Protein AF-A0A524IHG3-F1 (afdb_monomer_lite)

Secondary structure (DSSP, 8-state):
-PPPHHHHHHHHHHHHHH-GGGGGTTTTS-TTTTTS--HHHHHHHHHHHHHHH-----TTSHHHHHHHTSHHHHHHHH--

Sequence (80 aa):
MDFSQDELKMVRFFVEREGDGILASIREIDFITEGIIDSLDMISLAVFIEKNFGKKLDLTDKNILKAVSRFDSLMSLIGQ

pLDDT: mean 91.62, std 6.56, range [51.84, 95.81]

Radius of gyration: 11.55 Å; chains: 1; bounding box: 26×26×25 Å

Foldseek 3Di:
DDADPVLVLLVVLQCVQPNPVCVVCQQPFFCVVVVSDDPVNVVVSQVSLCVPQVAHQDCVDPQSVRLVRGSVSPDVRSPD

Structure (mmCIF, N/CA/C/O backbone):
data_AF-A0A524IHG3-F1
#
_entry.id   AF-A0A524IHG3-F1
#
loop_
_atom_site.group_PDB
_atom_site.id
_atom_site.type_symbol
_atom_site.label_atom_id
_atom_site.label_alt_id
_atom_site.label_comp_id
_atom_site.label_asym_id
_atom_site.label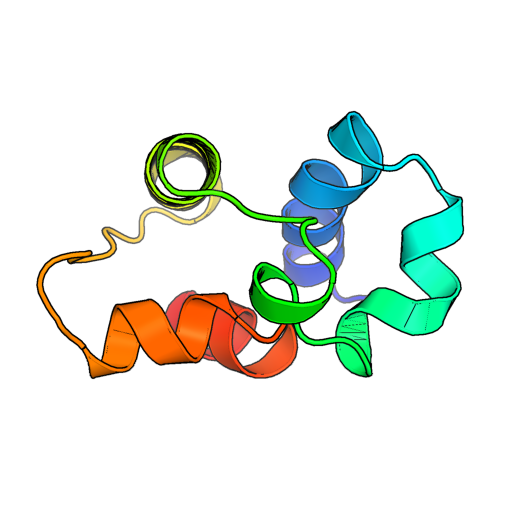_entity_id
_atom_site.label_seq_id
_atom_site.pdbx_PDB_ins_code
_atom_site.Cartn_x
_atom_site.Cartn_y
_atom_site.Cartn_z
_atom_site.occupancy
_atom_site.B_iso_or_equiv
_atom_site.auth_seq_id
_atom_site.auth_comp_id
_atom_site.auth_asym_id
_atom_site.auth_atom_id
_atom_site.pdbx_PDB_model_num
ATOM 1 N N . MET A 1 1 ? -4.670 10.306 -14.908 1.00 60.72 1 MET A N 1
ATOM 2 C CA . MET A 1 1 ? -5.459 9.417 -14.032 1.00 60.72 1 MET A CA 1
ATOM 3 C C . MET A 1 1 ? -6.234 10.298 -13.085 1.00 60.72 1 MET A C 1
ATOM 5 O O . MET A 1 1 ? -5.632 11.217 -12.546 1.00 60.72 1 MET A O 1
ATOM 9 N N . ASP A 1 2 ? -7.528 10.049 -12.923 1.00 80.44 2 ASP A N 1
ATOM 10 C CA . ASP A 1 2 ? -8.282 10.648 -11.823 1.00 80.44 2 ASP A CA 1
ATOM 11 C C . ASP A 1 2 ? -8.157 9.707 -10.625 1.00 80.44 2 ASP A C 1
ATOM 13 O O . ASP A 1 2 ? -8.443 8.515 -10.747 1.00 80.44 2 ASP A O 1
ATOM 17 N N . PHE A 1 3 ? -7.650 10.222 -9.510 1.00 85.31 3 PHE A N 1
ATOM 18 C CA . PHE A 1 3 ? -7.576 9.499 -8.245 1.00 85.31 3 PHE A CA 1
ATOM 19 C C . PHE A 1 3 ? -8.695 9.998 -7.331 1.00 85.31 3 PHE A C 1
ATOM 21 O O . PHE A 1 3 ? -8.940 11.204 -7.242 1.00 85.31 3 PHE A O 1
ATOM 28 N N . SER A 1 4 ? -9.355 9.086 -6.617 1.00 90.38 4 SER A N 1
ATOM 29 C CA . SER A 1 4 ? -10.265 9.457 -5.530 1.00 90.38 4 SER A CA 1
ATOM 30 C C . SER A 1 4 ? -9.508 10.170 -4.398 1.00 90.38 4 SER A C 1
ATOM 32 O O . SER A 1 4 ? -8.279 10.154 -4.336 1.00 90.38 4 SER A O 1
ATOM 34 N N . GLN A 1 5 ? -10.226 10.789 -3.456 1.00 90.12 5 GLN A N 1
ATOM 35 C CA . GLN A 1 5 ? -9.582 11.434 -2.301 1.00 90.12 5 GLN A CA 1
ATOM 36 C C . GLN A 1 5 ? -8.747 10.453 -1.467 1.00 90.12 5 GLN A C 1
ATOM 38 O O . GLN A 1 5 ? -7.675 10.814 -0.982 1.00 90.12 5 GLN A O 1
ATOM 43 N N . ASP A 1 6 ? -9.210 9.215 -1.322 1.00 92.19 6 ASP A N 1
ATOM 44 C CA . ASP A 1 6 ? -8.497 8.194 -0.560 1.00 92.19 6 ASP A CA 1
ATOM 45 C C . ASP A 1 6 ? -7.347 7.585 -1.360 1.00 92.19 6 ASP A C 1
ATOM 47 O O . ASP A 1 6 ? -6.277 7.339 -0.802 1.00 92.19 6 ASP A O 1
ATOM 51 N N . GLU A 1 7 ? -7.501 7.465 -2.679 1.00 93.50 7 GLU A N 1
ATOM 52 C CA . GLU A 1 7 ? -6.388 7.104 -3.552 1.00 93.50 7 GLU A CA 1
ATOM 53 C C . GLU A 1 7 ? -5.294 8.174 -3.530 1.00 93.50 7 GLU A C 1
ATOM 55 O O . GLU A 1 7 ? -4.127 7.829 -3.399 1.00 93.50 7 GLU A O 1
ATOM 60 N N . LEU A 1 8 ? -5.638 9.467 -3.560 1.00 93.06 8 LEU A N 1
ATOM 61 C CA . LEU A 1 8 ? -4.665 10.558 -3.437 1.00 93.06 8 LEU A CA 1
ATOM 62 C C . LEU A 1 8 ? -3.907 10.507 -2.106 1.00 93.06 8 LEU A C 1
ATOM 64 O O . LEU A 1 8 ? -2.702 10.755 -2.077 1.00 93.06 8 LEU A O 1
ATOM 68 N N . LYS A 1 9 ? -4.584 10.176 -1.000 1.00 94.00 9 LYS A N 1
ATOM 69 C CA . LYS A 1 9 ? -3.915 9.976 0.295 1.00 94.00 9 LYS A CA 1
ATOM 70 C C . LYS A 1 9 ? -2.969 8.782 0.254 1.00 94.00 9 LYS A C 1
ATOM 72 O O . LYS A 1 9 ? -1.849 8.904 0.733 1.00 94.00 9 LYS A O 1
ATOM 77 N N . MET A 1 10 ? -3.397 7.653 -0.311 1.00 94.81 10 MET A N 1
ATOM 78 C CA . MET A 1 10 ? -2.555 6.461 -0.428 1.00 94.81 10 MET A CA 1
ATOM 79 C C . MET A 1 10 ? -1.330 6.733 -1.304 1.00 94.81 10 MET A C 1
ATOM 81 O O . MET A 1 10 ? -0.205 6.444 -0.916 1.00 94.81 10 MET A O 1
ATOM 85 N N . VAL A 1 11 ? -1.542 7.358 -2.458 1.00 94.50 11 VAL A N 1
ATOM 86 C CA . VAL A 1 11 ? -0.506 7.745 -3.417 1.00 94.50 11 VAL A CA 1
ATOM 87 C C . VAL A 1 11 ? 0.589 8.595 -2.768 1.00 94.50 11 VAL A C 1
ATOM 89 O O . VAL A 1 11 ? 1.757 8.412 -3.101 1.00 94.50 11 VAL A O 1
ATOM 92 N N . ARG A 1 12 ? 0.257 9.477 -1.811 1.00 94.50 12 ARG A N 1
ATOM 93 C CA . ARG A 1 12 ? 1.267 10.283 -1.099 1.00 94.50 12 ARG A CA 1
ATOM 94 C C . ARG A 1 12 ? 2.340 9.433 -0.426 1.00 94.50 12 ARG A C 1
ATOM 96 O O . ARG A 1 12 ? 3.500 9.813 -0.496 1.00 94.50 12 ARG A O 1
ATOM 103 N N . PHE A 1 13 ? 1.981 8.281 0.146 1.00 94.50 13 PHE A N 1
ATOM 104 C CA . PHE A 1 13 ? 2.962 7.369 0.744 1.00 94.50 13 PHE A CA 1
ATOM 105 C C . PHE A 1 13 ? 4.029 6.937 -0.271 1.00 94.50 13 PHE A C 1
ATOM 107 O O . PHE A 1 13 ? 5.208 6.864 0.054 1.00 94.50 13 PHE A O 1
ATOM 114 N N . PHE A 1 14 ? 3.615 6.672 -1.509 1.00 94.62 14 PHE A N 1
ATOM 115 C CA . PHE A 1 14 ? 4.503 6.234 -2.583 1.00 94.62 14 PHE A CA 1
ATOM 116 C C . PHE A 1 14 ? 5.290 7.400 -3.191 1.00 94.62 14 PHE A C 1
ATOM 118 O O . PHE A 1 14 ? 6.486 7.275 -3.433 1.00 94.62 14 PHE A O 1
ATOM 125 N N . VAL A 1 15 ? 4.648 8.555 -3.385 1.00 94.38 15 VAL A N 1
ATOM 126 C CA . VAL A 1 15 ? 5.288 9.764 -3.932 1.00 94.38 15 VAL A CA 1
ATOM 127 C C . VAL A 1 15 ? 6.363 10.314 -2.998 1.00 94.38 15 VAL A C 1
ATOM 129 O O . VAL A 1 15 ? 7.411 10.741 -3.469 1.00 94.38 15 VAL A O 1
ATOM 132 N N . GLU A 1 16 ? 6.156 10.275 -1.680 1.00 92.75 16 GLU A N 1
ATOM 133 C CA . GLU A 1 16 ? 7.170 10.715 -0.709 1.00 92.75 16 GLU A CA 1
ATOM 134 C C . GLU A 1 16 ? 8.466 9.890 -0.777 1.00 92.75 16 GLU A C 1
ATOM 136 O O . GLU A 1 16 ? 9.507 10.346 -0.305 1.00 92.75 16 GLU A O 1
ATOM 141 N N . ARG A 1 17 ? 8.414 8.696 -1.376 1.00 89.94 17 ARG A N 1
ATOM 142 C CA . ARG A 1 17 ? 9.525 7.742 -1.439 1.00 89.94 17 ARG A CA 1
ATOM 143 C C . ARG A 1 17 ? 10.166 7.676 -2.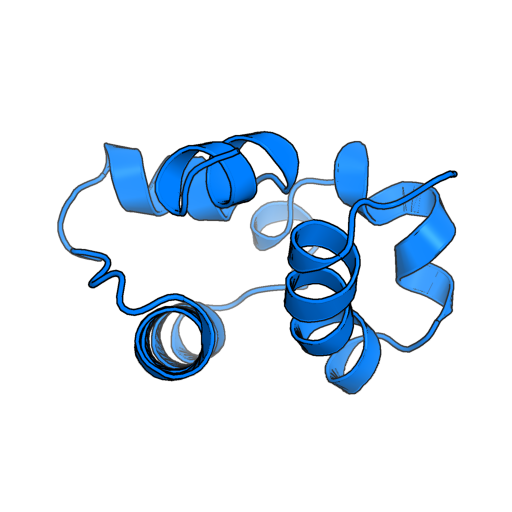821 1.00 89.94 17 ARG A C 1
ATOM 145 O O . ARG A 1 17 ? 11.378 7.804 -2.937 1.00 89.94 17 ARG A O 1
ATOM 152 N N . GLU A 1 18 ? 9.340 7.539 -3.854 1.00 92.06 18 GLU A N 1
ATOM 153 C CA . GLU A 1 18 ? 9.772 7.334 -5.243 1.00 92.06 18 GLU A CA 1
ATOM 154 C C . GLU A 1 18 ? 9.683 8.614 -6.096 1.00 92.06 18 GLU A C 1
ATOM 156 O O . GLU A 1 18 ? 10.160 8.660 -7.231 1.00 92.06 18 GLU A O 1
ATOM 161 N N . GLY A 1 19 ? 9.068 9.676 -5.565 1.00 92.75 19 GLY A N 1
ATOM 162 C CA . GLY A 1 19 ? 8.764 10.908 -6.292 1.00 92.75 19 GLY A CA 1
ATOM 163 C C . GLY A 1 19 ? 7.525 10.802 -7.186 1.00 92.75 19 GLY A C 1
ATOM 164 O O . GLY A 1 19 ? 6.870 9.766 -7.281 1.00 92.75 19 GLY A O 1
ATOM 165 N N . ASP A 1 20 ? 7.200 11.889 -7.888 1.00 92.38 20 ASP A N 1
ATOM 166 C CA . ASP A 1 20 ? 5.984 11.983 -8.715 1.00 92.38 20 ASP A CA 1
ATOM 167 C C . ASP A 1 20 ? 5.976 11.036 -9.930 1.00 92.38 20 ASP A C 1
ATOM 169 O O . ASP A 1 20 ? 4.924 10.784 -10.520 1.00 92.38 20 ASP A O 1
ATOM 173 N N . GLY A 1 21 ? 7.132 10.480 -10.311 1.00 90.56 21 GLY A N 1
ATOM 174 C CA . GLY A 1 21 ? 7.250 9.555 -11.443 1.00 90.56 21 GLY A CA 1
ATOM 175 C C . GLY A 1 21 ? 6.408 8.286 -11.280 1.00 90.56 21 GLY A C 1
ATOM 176 O O . GLY A 1 21 ? 5.896 7.763 -12.270 1.00 90.56 21 GLY A O 1
ATOM 177 N N . ILE A 1 22 ? 6.186 7.839 -10.038 1.00 91.88 22 ILE A N 1
ATOM 178 C CA . ILE A 1 22 ? 5.394 6.638 -9.743 1.00 91.88 22 ILE A CA 1
ATOM 179 C C . ILE A 1 22 ? 3.925 6.781 -10.146 1.00 91.88 22 ILE A C 1
ATOM 181 O O . ILE A 1 22 ? 3.271 5.792 -10.463 1.00 91.88 22 ILE A O 1
ATOM 185 N N . LEU A 1 23 ? 3.395 8.007 -10.206 1.00 92.00 23 LEU A N 1
ATOM 186 C CA . LEU A 1 23 ? 1.990 8.272 -10.528 1.00 9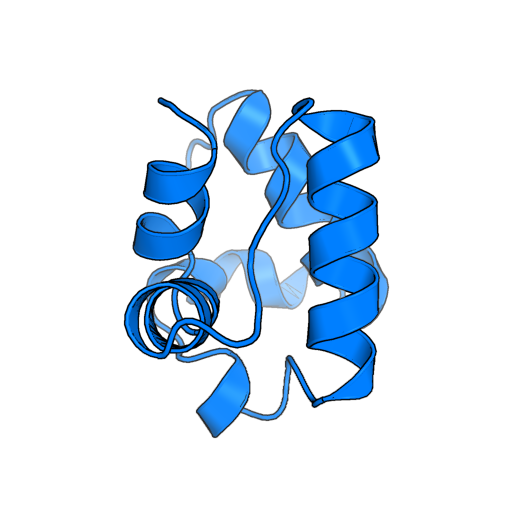2.00 23 LEU A CA 1
ATOM 187 C C . LEU A 1 23 ? 1.569 7.717 -11.890 1.00 92.00 23 LEU A C 1
ATOM 189 O O . LEU A 1 23 ? 0.404 7.367 -12.076 1.00 92.00 23 LEU A O 1
ATOM 193 N N . ALA A 1 24 ? 2.506 7.652 -12.837 1.00 91.25 24 ALA A N 1
ATOM 194 C CA . ALA A 1 24 ? 2.245 7.165 -14.184 1.00 91.25 24 ALA A CA 1
ATOM 195 C C . ALA A 1 24 ? 2.026 5.644 -14.235 1.00 91.25 24 ALA A C 1
ATOM 197 O O . ALA A 1 24 ? 1.340 5.172 -15.136 1.00 91.25 24 ALA A O 1
ATOM 198 N N . SER A 1 25 ? 2.588 4.892 -13.284 1.00 93.00 25 SER A N 1
ATOM 199 C CA . SER A 1 25 ? 2.667 3.427 -13.335 1.00 93.00 25 SER A CA 1
ATOM 200 C C . SER A 1 25 ? 2.170 2.721 -12.069 1.00 93.00 25 SER A C 1
ATOM 202 O O . SER A 1 25 ? 2.094 1.495 -12.054 1.00 93.00 25 SER A O 1
ATOM 204 N N . ILE A 1 26 ? 1.769 3.455 -11.023 1.00 93.38 26 ILE A N 1
ATOM 205 C CA . ILE A 1 26 ? 1.429 2.909 -9.696 1.00 93.38 26 ILE A CA 1
ATOM 206 C C . ILE A 1 26 ? 0.376 1.789 -9.725 1.00 93.38 26 ILE A C 1
ATOM 208 O O . ILE A 1 26 ? 0.421 0.883 -8.898 1.00 93.38 26 ILE A O 1
ATOM 212 N N . ARG A 1 27 ? -0.558 1.812 -10.685 1.00 93.56 27 ARG A N 1
ATOM 213 C CA . ARG A 1 27 ? -1.586 0.766 -10.839 1.00 93.56 27 ARG A CA 1
ATOM 214 C C . ARG A 1 27 ? -1.108 -0.474 -11.601 1.00 93.56 27 ARG A C 1
ATOM 216 O O . ARG A 1 27 ? -1.716 -1.531 -11.484 1.00 93.56 27 ARG A O 1
ATOM 223 N N . GLU A 1 28 ? -0.042 -0.355 -12.384 1.00 92.94 28 GLU A N 1
ATOM 224 C CA . GLU A 1 28 ? 0.427 -1.396 -13.309 1.00 92.94 28 GLU A CA 1
ATOM 225 C C . GLU A 1 28 ? 1.567 -2.236 -12.721 1.00 92.94 28 GLU A C 1
ATOM 227 O O . GLU A 1 28 ? 1.754 -3.400 -13.088 1.00 92.94 28 GLU A O 1
ATOM 232 N N . ILE A 1 29 ? 2.310 -1.661 -11.779 1.00 93.44 29 ILE A N 1
ATOM 233 C CA . ILE A 1 29 ? 3.507 -2.261 -11.191 1.00 93.44 29 ILE A CA 1
ATOM 234 C C . ILE A 1 29 ? 3.201 -3.131 -9.972 1.00 93.44 29 ILE A C 1
ATOM 236 O O . ILE A 1 29 ? 2.130 -3.054 -9.365 1.00 93.44 29 ILE A O 1
ATOM 240 N N . ASP A 1 30 ? 4.148 -4.007 -9.649 1.00 94.88 30 ASP A N 1
ATOM 241 C CA . ASP A 1 30 ? 4.171 -4.789 -8.418 1.00 94.88 30 ASP A CA 1
ATOM 242 C C . ASP A 1 30 ? 5.205 -4.177 -7.475 1.00 94.88 30 ASP A C 1
ATOM 244 O O . ASP A 1 30 ? 6.402 -4.236 -7.748 1.00 94.88 30 ASP A O 1
ATOM 248 N N . PHE A 1 31 ? 4.764 -3.568 -6.377 1.00 94.31 31 PHE A N 1
ATOM 249 C CA . PHE A 1 31 ? 5.651 -2.768 -5.529 1.00 94.31 31 PHE A CA 1
ATOM 250 C C . PHE A 1 31 ? 6.773 -3.580 -4.884 1.00 94.31 31 PHE A C 1
ATOM 252 O O . PHE A 1 31 ? 7.829 -3.033 -4.591 1.00 94.31 31 PHE A O 1
ATOM 259 N N . ILE A 1 32 ? 6.558 -4.877 -4.666 1.00 92.56 32 ILE A N 1
ATOM 260 C CA . ILE A 1 32 ? 7.570 -5.750 -4.068 1.00 92.56 32 ILE A CA 1
ATOM 261 C C . ILE A 1 32 ? 8.569 -6.182 -5.140 1.00 92.56 32 ILE A C 1
ATOM 263 O O . ILE A 1 32 ? 9.776 -6.131 -4.921 1.00 92.56 32 ILE A O 1
ATOM 267 N N . THR A 1 33 ? 8.077 -6.588 -6.313 1.00 92.69 33 THR A N 1
ATOM 268 C CA . THR A 1 33 ? 8.937 -7.072 -7.405 1.00 92.69 33 THR A CA 1
ATOM 269 C C . THR A 1 33 ? 9.808 -5.958 -7.986 1.00 92.69 33 THR A C 1
ATOM 271 O O . THR A 1 33 ? 10.972 -6.199 -8.293 1.00 92.69 33 THR A O 1
ATOM 274 N N . GLU A 1 34 ? 9.272 -4.740 -8.081 1.00 92.06 34 GLU A N 1
ATOM 275 C CA . GLU A 1 34 ? 10.009 -3.551 -8.534 1.00 92.06 34 GLU A CA 1
ATOM 276 C C . GLU A 1 34 ? 10.900 -2.939 -7.435 1.00 92.06 34 GLU A C 1
ATOM 278 O O . GLU A 1 34 ? 11.618 -1.976 -7.689 1.00 92.06 34 GLU A O 1
ATOM 283 N N . GLY A 1 35 ? 10.873 -3.478 -6.209 1.00 91.00 35 GLY A N 1
ATOM 284 C CA . GLY A 1 35 ? 11.711 -3.009 -5.099 1.00 91.00 35 GLY A CA 1
ATOM 285 C C . GLY A 1 35 ? 11.281 -1.677 -4.472 1.00 91.00 35 GLY A C 1
ATOM 286 O O . GLY A 1 35 ? 12.072 -1.068 -3.763 1.00 91.00 35 GLY A O 1
ATOM 287 N N . ILE A 1 36 ? 10.041 -1.242 -4.710 1.00 92.69 36 ILE A N 1
ATOM 288 C CA . ILE A 1 36 ? 9.443 -0.011 -4.157 1.00 92.69 36 ILE A CA 1
ATOM 289 C C . ILE A 1 36 ? 9.057 -0.187 -2.681 1.00 92.69 36 ILE A C 1
ATOM 291 O O . ILE A 1 36 ? 9.108 0.757 -1.892 1.00 92.69 36 ILE A O 1
ATOM 295 N N . ILE A 1 37 ? 8.624 -1.395 -2.310 1.00 93.19 37 ILE A N 1
ATOM 296 C CA . ILE A 1 37 ? 8.290 -1.775 -0.937 1.00 93.19 37 ILE A CA 1
ATOM 297 C C . ILE A 1 37 ? 9.187 -2.932 -0.514 1.00 93.19 37 ILE A C 1
ATOM 299 O O . ILE A 1 37 ? 9.099 -4.033 -1.064 1.00 93.19 37 ILE A O 1
ATOM 303 N N . ASP A 1 38 ? 9.973 -2.705 0.533 1.00 91.81 38 ASP A N 1
ATOM 304 C CA . ASP A 1 38 ? 10.654 -3.756 1.280 1.00 91.81 38 ASP A CA 1
ATOM 305 C C . ASP A 1 38 ? 9.911 -4.142 2.580 1.00 91.81 38 ASP A C 1
ATOM 307 O O . ASP A 1 38 ? 8.795 -3.703 2.875 1.00 91.81 38 ASP A O 1
ATOM 311 N N . SER A 1 39 ? 10.522 -5.008 3.393 1.00 90.69 39 SER A N 1
ATOM 312 C CA . SER A 1 39 ? 9.936 -5.451 4.664 1.00 90.69 39 SER A CA 1
ATOM 313 C C . SER A 1 39 ? 9.710 -4.344 5.699 1.00 90.69 39 SER A C 1
ATOM 315 O O . SER A 1 39 ? 8.757 -4.435 6.471 1.00 90.69 39 SER A O 1
ATOM 317 N N . LEU A 1 40 ? 10.558 -3.316 5.747 1.00 92.81 40 LEU A N 1
ATOM 318 C CA . LEU A 1 40 ? 10.387 -2.178 6.656 1.00 92.81 40 LEU A CA 1
ATOM 319 C C . LEU A 1 40 ? 9.313 -1.223 6.132 1.00 92.81 40 LEU A C 1
ATOM 321 O O . LEU A 1 40 ? 8.554 -0.632 6.908 1.00 92.81 40 LEU A O 1
ATOM 325 N N . ASP A 1 41 ? 9.198 -1.127 4.815 1.00 93.62 41 ASP A N 1
ATOM 326 C CA . ASP A 1 41 ? 8.168 -0.333 4.162 1.00 93.62 41 ASP A CA 1
ATOM 327 C C . ASP A 1 41 ? 6.786 -0.926 4.362 1.00 93.62 41 ASP A C 1
ATOM 329 O O . ASP A 1 41 ? 5.846 -0.176 4.599 1.00 93.62 41 ASP A O 1
ATOM 333 N N . MET A 1 42 ? 6.659 -2.256 4.385 1.00 93.00 42 MET A N 1
ATOM 334 C CA . MET A 1 42 ? 5.402 -2.920 4.745 1.00 93.00 42 MET A CA 1
ATOM 335 C C . MET A 1 42 ? 4.924 -2.525 6.148 1.00 93.00 42 MET A C 1
ATOM 337 O O . MET A 1 42 ? 3.739 -2.253 6.347 1.00 93.00 42 MET A O 1
ATOM 341 N N . ILE A 1 43 ? 5.839 -2.436 7.118 1.00 94.50 43 ILE A N 1
ATOM 342 C CA . ILE A 1 43 ? 5.517 -1.989 8.482 1.00 94.50 43 ILE A CA 1
ATOM 343 C C . ILE A 1 43 ? 5.098 -0.517 8.472 1.00 94.50 43 ILE A C 1
ATOM 345 O O . ILE A 1 43 ? 4.084 -0.148 9.067 1.00 94.50 43 ILE A O 1
ATOM 349 N N . SER A 1 44 ? 5.854 0.321 7.763 1.00 95.44 44 SER A N 1
ATOM 350 C CA . SER A 1 44 ? 5.584 1.757 7.654 1.00 95.44 44 SER A CA 1
ATOM 351 C C . SER A 1 44 ? 4.242 2.032 6.971 1.00 95.44 44 SER A C 1
ATOM 353 O O . SER A 1 44 ? 3.476 2.877 7.433 1.00 95.44 44 SER A O 1
ATOM 355 N N . LEU A 1 45 ? 3.921 1.270 5.927 1.00 95.00 45 LEU A N 1
ATOM 356 C CA . LEU A 1 45 ? 2.656 1.319 5.209 1.00 95.00 45 LEU A CA 1
ATOM 357 C C . LEU A 1 45 ? 1.493 0.873 6.097 1.00 95.00 45 LEU A C 1
ATOM 359 O O . LEU A 1 45 ? 0.464 1.541 6.123 1.00 95.00 45 LEU A O 1
ATOM 363 N N . ALA A 1 46 ? 1.646 -0.204 6.871 1.00 94.94 46 ALA A N 1
ATOM 364 C CA . ALA A 1 46 ? 0.611 -0.640 7.808 1.00 94.94 46 ALA A CA 1
ATOM 365 C C . ALA A 1 46 ? 0.297 0.445 8.853 1.00 94.94 46 ALA A C 1
ATOM 367 O O . ALA A 1 46 ? -0.871 0.745 9.102 1.00 94.94 46 ALA A O 1
ATOM 368 N N . VAL A 1 47 ? 1.328 1.097 9.404 1.00 95.75 47 VAL A N 1
ATOM 369 C CA . VAL A 1 47 ? 1.168 2.229 10.333 1.00 95.75 47 VAL A CA 1
ATOM 370 C C . VAL A 1 47 ? 0.526 3.433 9.642 1.00 95.75 47 VAL A C 1
ATOM 372 O O . VAL A 1 47 ? -0.338 4.094 10.224 1.00 95.75 47 VAL A O 1
ATOM 375 N N . PHE A 1 48 ? 0.934 3.738 8.409 1.00 95.81 48 PHE A N 1
ATOM 376 C CA . PHE A 1 48 ? 0.337 4.807 7.612 1.00 95.81 48 PHE A CA 1
ATOM 377 C C . PHE A 1 48 ? -1.154 4.551 7.384 1.00 95.81 48 PHE A C 1
ATOM 379 O O . PHE A 1 48 ? -1.971 5.458 7.560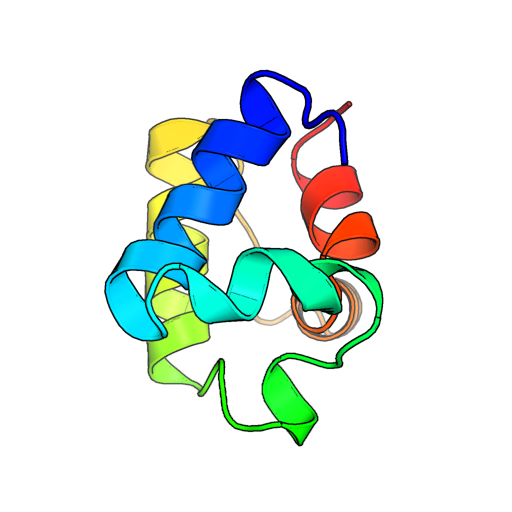 1.00 95.81 48 PHE A O 1
ATOM 386 N N . ILE A 1 49 ? -1.518 3.314 7.053 1.00 95.19 49 ILE A N 1
ATOM 387 C CA . ILE A 1 49 ? -2.896 2.926 6.775 1.00 95.19 49 ILE A CA 1
ATOM 388 C C . ILE A 1 49 ? -3.761 3.003 8.031 1.00 95.19 49 ILE A C 1
ATOM 390 O O . ILE A 1 49 ? -4.861 3.560 7.990 1.00 95.19 49 ILE A O 1
ATOM 394 N N . GLU A 1 50 ? -3.248 2.534 9.167 1.00 95.25 50 GLU A N 1
ATOM 395 C CA . GLU A 1 50 ? -3.948 2.645 10.444 1.00 95.25 50 GLU A CA 1
ATOM 396 C C . GLU A 1 50 ? -4.219 4.111 10.808 1.00 95.25 50 GLU A C 1
ATOM 398 O O . GLU A 1 50 ? -5.337 4.455 11.187 1.00 95.25 50 GLU A O 1
ATOM 403 N N . LYS A 1 51 ? -3.231 4.996 10.633 1.00 95.44 51 LYS A N 1
ATOM 404 C CA . LYS A 1 51 ? -3.361 6.420 10.973 1.00 95.44 51 LYS A CA 1
ATOM 405 C C . LYS A 1 51 ? -4.298 7.194 10.046 1.00 95.44 51 LYS A C 1
ATOM 407 O O . LYS A 1 51 ? -5.010 8.072 10.522 1.00 95.44 51 LYS A O 1
ATOM 412 N N . ASN A 1 52 ? -4.276 6.909 8.744 1.00 94.19 52 ASN A N 1
ATOM 413 C CA . ASN A 1 52 ? -4.996 7.711 7.746 1.00 94.19 52 ASN A CA 1
ATOM 414 C C . ASN A 1 52 ? -6.374 7.149 7.381 1.00 94.19 52 ASN A C 1
ATOM 416 O O . ASN A 1 52 ? -7.250 7.917 6.986 1.00 94.19 52 ASN A O 1
ATOM 420 N N . PHE A 1 53 ? -6.575 5.836 7.525 1.00 94.19 53 PHE A N 1
ATOM 421 C CA . PHE A 1 53 ? -7.817 5.153 7.145 1.00 94.19 53 PHE A CA 1
ATOM 422 C C . PHE A 1 53 ? -8.464 4.393 8.313 1.00 94.19 53 PHE A C 1
ATOM 424 O O . PHE A 1 53 ? -9.570 3.877 8.171 1.00 94.19 53 PHE A O 1
ATOM 431 N N . GLY A 1 54 ? -7.806 4.304 9.476 1.00 94.12 54 GLY A N 1
ATOM 432 C CA . GLY A 1 54 ? -8.340 3.592 10.642 1.00 94.12 54 GLY A CA 1
ATOM 433 C C . GLY A 1 54 ? -8.381 2.071 10.468 1.00 94.12 54 GLY A C 1
ATOM 434 O O . GLY A 1 54 ? -9.134 1.390 11.167 1.00 94.12 54 GLY A O 1
ATOM 435 N N . LYS A 1 55 ? -7.612 1.525 9.518 1.00 93.31 55 LYS A N 1
ATOM 436 C CA . LYS A 1 55 ? -7.596 0.095 9.182 1.00 93.31 55 LYS A CA 1
ATOM 437 C C . LYS A 1 55 ? -6.299 -0.546 9.650 1.00 93.31 55 LYS A C 1
ATOM 439 O O . LYS A 1 55 ? -5.216 -0.084 9.318 1.00 93.31 55 LYS A O 1
ATOM 444 N N . LYS A 1 56 ? -6.413 -1.632 10.411 1.00 93.81 56 LYS A N 1
ATOM 445 C CA . LYS A 1 56 ? -5.260 -2.433 10.831 1.00 93.81 56 LYS A CA 1
ATOM 446 C C . LYS A 1 56 ? -5.018 -3.540 9.820 1.00 93.81 56 LYS A C 1
ATOM 448 O O . LYS A 1 56 ? -5.930 -4.316 9.542 1.00 93.81 56 LYS A O 1
ATOM 453 N N . LEU A 1 57 ? -3.798 -3.610 9.300 1.00 93.38 57 LEU A N 1
ATOM 454 C CA . LEU A 1 57 ? -3.360 -4.696 8.432 1.00 93.38 57 LEU A CA 1
ATOM 455 C C . LEU A 1 57 ? -2.646 -5.766 9.260 1.00 93.38 57 LEU A C 1
ATOM 457 O O . LEU A 1 57 ? -1.681 -5.465 9.960 1.00 93.38 57 LEU A O 1
ATOM 461 N N . ASP A 1 58 ? -3.105 -7.013 9.164 1.00 93.00 58 ASP A N 1
ATOM 462 C CA . ASP A 1 58 ? -2.382 -8.163 9.707 1.00 93.00 58 ASP A CA 1
ATOM 463 C C . ASP A 1 58 ? -1.346 -8.640 8.685 1.00 93.00 58 ASP A C 1
ATOM 465 O O . ASP A 1 58 ? -1.668 -9.334 7.723 1.00 93.00 58 ASP A O 1
ATOM 469 N N . LEU A 1 59 ? -0.087 -8.255 8.887 1.00 90.56 59 LEU A N 1
ATOM 470 C CA . LEU A 1 59 ? 1.012 -8.617 7.988 1.00 90.56 59 LEU A CA 1
ATOM 471 C C . LEU A 1 59 ? 1.442 -10.090 8.106 1.00 90.56 59 LEU A C 1
ATOM 473 O O . LEU A 1 59 ? 2.269 -10.545 7.318 1.00 90.56 59 LEU A O 1
ATOM 477 N N . THR A 1 60 ? 0.900 -10.844 9.068 1.00 92.19 60 THR A N 1
ATOM 478 C CA . THR A 1 60 ? 1.103 -12.299 9.146 1.00 92.19 60 THR A CA 1
ATOM 479 C C . THR A 1 60 ? 0.161 -13.059 8.208 1.00 92.19 60 THR A C 1
ATOM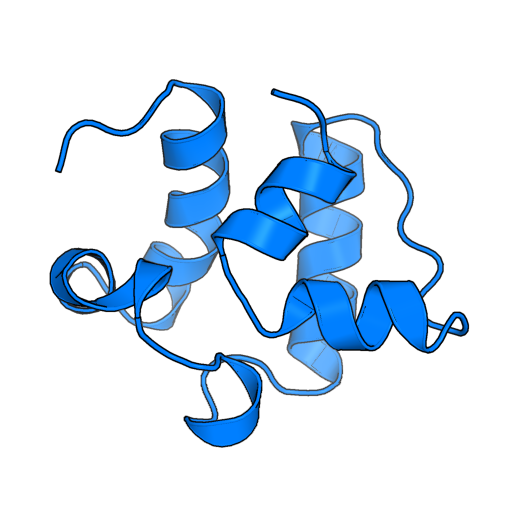 481 O O . THR A 1 60 ? 0.442 -14.205 7.842 1.00 92.19 60 THR A O 1
ATOM 484 N N . ASP A 1 61 ? -0.916 -12.409 7.751 1.00 94.12 61 ASP A N 1
ATOM 485 C CA . ASP A 1 61 ? -1.822 -12.950 6.746 1.00 94.12 61 ASP A CA 1
ATOM 486 C C . ASP A 1 61 ? -1.208 -12.821 5.343 1.00 94.12 61 ASP A C 1
ATOM 488 O O . ASP A 1 61 ? -0.974 -11.732 4.810 1.00 94.12 61 ASP A O 1
ATOM 492 N N . LYS A 1 62 ? -0.993 -13.970 4.698 1.00 92.06 62 LYS A N 1
ATOM 493 C CA . LYS A 1 62 ? -0.448 -14.059 3.337 1.00 92.06 62 LYS A CA 1
ATOM 494 C C . LYS A 1 62 ? -1.311 -13.345 2.296 1.00 92.06 62 LYS A C 1
ATOM 496 O O . LYS A 1 62 ? -0.773 -12.869 1.299 1.00 92.06 62 LYS A O 1
ATOM 501 N N . ASN A 1 63 ? -2.626 -13.280 2.494 1.00 92.56 63 ASN A N 1
ATOM 502 C CA . ASN A 1 63 ? -3.536 -12.592 1.582 1.00 92.56 63 ASN A CA 1
ATOM 503 C C . ASN A 1 63 ? -3.357 -11.077 1.674 1.00 92.56 63 ASN A C 1
ATOM 505 O O . ASN A 1 63 ? -3.298 -10.417 0.639 1.00 92.56 63 ASN A O 1
ATOM 509 N N . ILE A 1 64 ? -3.206 -10.544 2.891 1.00 92.25 64 ILE A N 1
ATOM 510 C CA . ILE A 1 64 ? -2.912 -9.125 3.119 1.00 92.25 64 ILE A CA 1
ATOM 511 C C . ILE A 1 64 ? -1.545 -8.780 2.534 1.00 92.25 64 ILE A C 1
ATOM 513 O O . ILE A 1 64 ? -1.430 -7.824 1.771 1.00 92.25 64 ILE A O 1
ATOM 517 N N . LEU A 1 65 ? -0.532 -9.606 2.807 1.00 90.12 65 LEU A N 1
ATOM 518 C CA . LEU A 1 65 ? 0.819 -9.403 2.288 1.00 90.12 65 LEU A CA 1
ATOM 519 C C . LEU A 1 65 ? 0.848 -9.389 0.752 1.00 90.12 65 LEU A C 1
ATOM 521 O O . LEU A 1 65 ? 1.496 -8.543 0.141 1.00 90.12 65 LEU A O 1
ATOM 525 N N . LYS A 1 66 ? 0.080 -10.279 0.111 1.00 91.56 66 LYS A N 1
ATOM 526 C CA . LYS A 1 66 ? -0.087 -10.276 -1.345 1.00 91.56 66 LYS A CA 1
ATOM 527 C C . LYS A 1 66 ? -0.859 -9.048 -1.831 1.00 91.56 66 LYS A C 1
ATOM 529 O O . LYS A 1 66 ? -0.486 -8.476 -2.847 1.00 91.56 66 LYS A O 1
ATOM 534 N N . ALA A 1 67 ? -1.915 -8.629 -1.140 1.00 92.94 67 ALA A N 1
ATOM 535 C CA . ALA A 1 67 ? -2.706 -7.464 -1.532 1.00 92.94 67 ALA A CA 1
ATOM 536 C C . ALA A 1 67 ? -1.894 -6.160 -1.477 1.00 92.94 67 ALA A C 1
ATOM 538 O O . ALA A 1 67 ? -2.071 -5.305 -2.337 1.00 92.94 67 ALA A O 1
ATOM 539 N N . VAL A 1 68 ? -0.952 -6.043 -0.538 1.00 92.00 68 VAL A N 1
ATOM 540 C CA . VAL A 1 68 ? -0.050 -4.887 -0.425 1.00 92.00 68 VAL A CA 1
ATOM 541 C C . VAL A 1 68 ? 0.854 -4.702 -1.651 1.00 92.00 68 VAL A C 1
ATOM 543 O O . VAL A 1 68 ? 1.256 -3.580 -1.931 1.00 92.00 68 VAL A O 1
ATOM 546 N N . SER A 1 69 ? 1.126 -5.754 -2.431 1.00 93.50 69 SER A N 1
ATOM 547 C CA . SER A 1 69 ? 1.980 -5.660 -3.629 1.00 93.50 69 SER A CA 1
ATOM 548 C C . SER A 1 69 ? 1.382 -4.846 -4.784 1.00 93.50 69 SER A C 1
ATOM 550 O O . SER A 1 69 ? 2.119 -4.449 -5.684 1.00 93.50 69 SER A O 1
ATOM 552 N N . ARG A 1 70 ? 0.063 -4.600 -4.790 1.00 95.31 70 ARG A N 1
ATOM 553 C CA . ARG A 1 70 ? -0.653 -3.943 -5.897 1.00 95.31 70 ARG A CA 1
ATOM 554 C C . ARG A 1 70 ? -1.562 -2.836 -5.386 1.00 95.31 70 ARG A C 1
ATOM 556 O O . ARG A 1 70 ? -2.311 -3.050 -4.436 1.00 95.31 70 ARG A O 1
ATOM 563 N N . PHE A 1 71 ? -1.570 -1.693 -6.074 1.00 94.81 71 PHE A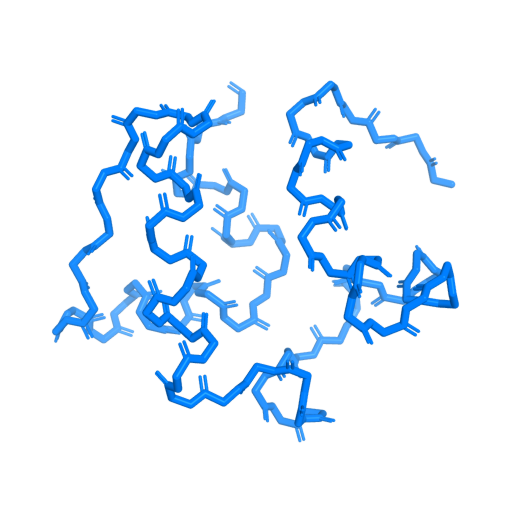 N 1
ATOM 564 C CA . PHE A 1 71 ? -2.347 -0.519 -5.665 1.00 94.81 71 PHE A CA 1
ATOM 565 C C . PHE A 1 71 ? -3.837 -0.814 -5.468 1.00 94.81 71 PHE A C 1
ATOM 567 O O . PHE A 1 71 ? -4.377 -0.569 -4.396 1.00 94.81 71 PHE A O 1
ATOM 574 N N . ASP A 1 72 ? -4.502 -1.387 -6.470 1.00 93.81 72 ASP A N 1
ATOM 575 C CA . ASP A 1 72 ? -5.956 -1.587 -6.418 1.00 93.81 72 ASP A CA 1
ATOM 576 C C . ASP A 1 72 ? -6.364 -2.605 -5.338 1.00 93.81 72 ASP A C 1
ATOM 578 O O . ASP A 1 72 ? -7.390 -2.456 -4.666 1.00 93.81 72 ASP A O 1
ATOM 582 N N . SER A 1 73 ? -5.527 -3.622 -5.116 1.00 94.12 73 SER A N 1
ATOM 583 C CA . SER A 1 73 ? -5.708 -4.595 -4.036 1.00 94.12 73 SER A CA 1
ATOM 584 C C . SER A 1 73 ? -5.543 -3.937 -2.668 1.00 94.12 73 SER A C 1
ATOM 586 O O . SER A 1 73 ? -6.359 -4.165 -1.777 1.00 94.12 73 SER A O 1
ATOM 588 N N . LEU A 1 74 ? -4.531 -3.082 -2.511 1.00 92.81 74 LEU A N 1
ATOM 589 C CA . LEU A 1 74 ? -4.304 -2.300 -1.300 1.00 92.81 74 LEU A CA 1
ATOM 590 C C . LEU A 1 74 ? -5.472 -1.348 -1.011 1.00 92.81 74 LEU A C 1
ATOM 592 O O . LEU A 1 74 ? -5.959 -1.299 0.117 1.00 92.81 74 LEU A O 1
ATOM 596 N N . MET A 1 75 ? -5.973 -0.651 -2.032 1.00 94.06 75 MET A N 1
ATOM 597 C CA . MET A 1 75 ? -7.154 0.211 -1.922 1.00 94.06 75 MET A CA 1
ATOM 598 C C . MET A 1 75 ? -8.400 -0.584 -1.503 1.00 94.06 75 MET A C 1
ATOM 600 O O . MET A 1 75 ? -9.177 -0.143 -0.658 1.00 94.06 75 MET A O 1
ATOM 604 N N . SER A 1 76 ? -8.559 -1.806 -2.013 1.00 93.12 76 SER A N 1
ATOM 605 C CA . SER A 1 76 ? -9.674 -2.682 -1.631 1.00 93.12 76 SER A CA 1
ATOM 606 C C . SER A 1 76 ? -9.634 -3.101 -0.152 1.00 93.12 76 SER A C 1
ATOM 608 O O . SER A 1 76 ? -10.683 -3.370 0.430 1.00 93.12 76 SER A O 1
ATOM 610 N N . LEU A 1 77 ? -8.452 -3.126 0.482 1.00 89.44 77 LEU A N 1
ATOM 611 C CA . LEU A 1 77 ? -8.313 -3.420 1.915 1.00 89.44 77 LEU A CA 1
ATOM 612 C C . LEU A 1 77 ? -8.766 -2.264 2.814 1.00 89.44 77 LEU A C 1
ATOM 614 O O . LEU A 1 77 ? -9.183 -2.498 3.952 1.00 89.44 77 LEU A O 1
ATOM 618 N N . ILE A 1 78 ? -8.673 -1.024 2.330 1.00 86.38 78 ILE A N 1
ATOM 619 C CA . ILE A 1 78 ? -9.006 0.161 3.129 1.00 86.38 78 ILE A CA 1
ATOM 620 C C . ILE A 1 78 ? -10.471 0.593 2.996 1.00 86.38 78 ILE A C 1
ATOM 622 O O . ILE A 1 78 ? -11.012 1.188 3.930 1.00 86.38 78 ILE A O 1
ATOM 626 N N . GLY A 1 79 ? -11.137 0.169 1.921 1.00 72.31 79 GLY A N 1
ATOM 627 C CA . GLY A 1 79 ? -12.512 0.533 1.581 1.00 72.31 79 GLY A CA 1
ATOM 628 C C . GLY A 1 79 ? -12.535 1.536 0.428 1.00 72.31 79 GLY A C 1
ATOM 629 O O . GLY A 1 79 ? -11.715 2.449 0.400 1.00 72.31 79 GLY A O 1
ATOM 630 N N . GLN A 1 80 ? -13.440 1.314 -0.531 1.00 51.84 80 GLN A N 1
ATOM 631 C CA . GLN A 1 80 ? -13.760 2.269 -1.600 1.00 51.84 80 GLN A CA 1
ATOM 632 C C . GLN A 1 80 ? -14.717 3.351 -1.103 1.00 51.84 80 GLN A C 1
ATOM 634 O O . GLN A 1 80 ? -15.605 3.005 -0.287 1.00 51.84 80 GLN A O 1
#